Protein AF-A0A968G8V5-F1 (afdb_monomer_lite)

Structure (mmCIF, N/CA/C/O backbone):
data_AF-A0A968G8V5-F1
#
_entry.id   AF-A0A968G8V5-F1
#
loop_
_atom_site.group_PDB
_atom_site.id
_atom_site.type_symbol
_atom_site.label_atom_id
_atom_site.label_alt_id
_atom_site.label_comp_id
_atom_site.label_asym_id
_atom_site.label_entity_id
_atom_site.label_seq_id
_atom_site.pdbx_PDB_ins_code
_atom_site.Cartn_x
_atom_site.Cartn_y
_atom_site.Cartn_z
_atom_site.occupancy
_atom_site.B_iso_or_equiv
_atom_site.auth_seq_id
_atom_site.auth_comp_id
_atom_site.auth_asym_id
_atom_site.auth_atom_id
_atom_site.pdbx_PDB_model_num
ATOM 1 N N . MET A 1 1 ? -13.761 -5.920 1.677 1.00 92.19 1 MET A N 1
ATOM 2 C CA . MET A 1 1 ? -12.606 -6.250 2.532 1.00 92.19 1 MET A CA 1
ATOM 3 C C . MET A 1 1 ? -11.633 -5.074 2.536 1.00 92.19 1 MET A C 1
ATOM 5 O O . MET A 1 1 ? -11.389 -4.496 1.476 1.00 92.19 1 MET A O 1
ATOM 9 N N . THR A 1 2 ? -11.153 -4.687 3.712 1.00 95.75 2 THR A N 1
ATOM 10 C CA . THR A 1 2 ? -10.247 -3.573 4.003 1.00 95.75 2 THR A CA 1
ATOM 11 C C . THR A 1 2 ? -8.895 -4.142 4.407 1.00 95.75 2 THR A C 1
ATOM 13 O O . THR A 1 2 ? -8.817 -4.892 5.374 1.00 95.75 2 THR A O 1
ATOM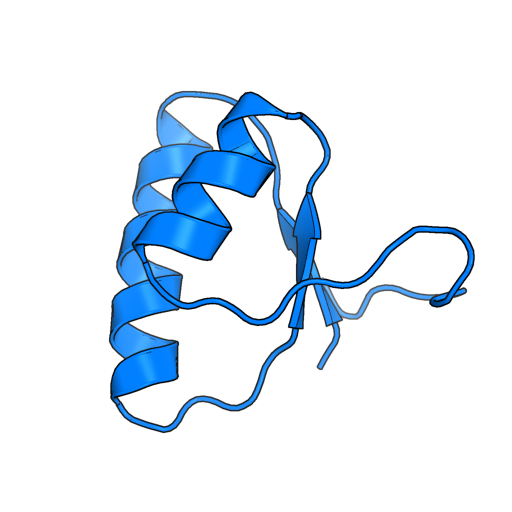 16 N N . LEU A 1 3 ? -7.849 -3.785 3.666 1.00 97.00 3 LEU A N 1
ATOM 17 C CA . LEU A 1 3 ? -6.500 -4.310 3.851 1.00 97.00 3 LEU A CA 1
ATOM 18 C C . LEU A 1 3 ? -5.542 -3.213 4.312 1.00 97.00 3 LEU A C 1
ATOM 20 O O . LEU A 1 3 ? -5.464 -2.158 3.682 1.00 97.00 3 LEU A O 1
ATOM 24 N N . GLY A 1 4 ? -4.764 -3.473 5.353 1.00 97.06 4 GLY A N 1
ATOM 25 C CA . GLY A 1 4 ? -3.607 -2.675 5.723 1.00 97.06 4 GLY A CA 1
ATOM 26 C C . GLY A 1 4 ? -2.491 -2.839 4.693 1.00 97.06 4 GLY A C 1
ATOM 27 O O . GLY A 1 4 ? -2.054 -3.945 4.381 1.00 97.06 4 GLY A O 1
ATOM 28 N N . LEU A 1 5 ? -1.993 -1.726 4.154 1.00 97.56 5 LEU A N 1
ATOM 29 C CA . LEU A 1 5 ? -0.858 -1.731 3.237 1.00 97.56 5 LEU A CA 1
ATOM 30 C C . LEU A 1 5 ? 0.401 -1.286 3.989 1.00 97.56 5 LEU A C 1
ATOM 32 O O . LEU A 1 5 ? 0.586 -0.108 4.323 1.00 97.56 5 LEU A O 1
ATOM 36 N N . GLY A 1 6 ? 1.268 -2.260 4.265 1.00 95.88 6 GLY A N 1
ATOM 37 C CA . GLY A 1 6 ? 2.563 -2.050 4.911 1.00 95.88 6 GLY A CA 1
ATOM 38 C C . GLY A 1 6 ? 3.538 -1.215 4.072 1.00 95.88 6 GLY A C 1
ATOM 39 O O . GLY A 1 6 ? 3.264 -0.837 2.933 1.00 95.88 6 GLY A O 1
ATOM 40 N N . THR A 1 7 ? 4.709 -0.937 4.639 1.00 97.06 7 THR A N 1
ATOM 41 C CA . THR A 1 7 ? 5.771 -0.146 3.997 1.00 97.06 7 THR A CA 1
ATOM 42 C C . THR A 1 7 ? 7.057 -0.966 3.879 1.00 97.06 7 THR A C 1
ATOM 44 O O . THR A 1 7 ? 7.317 -1.841 4.700 1.00 97.06 7 THR A O 1
ATOM 47 N N . GLY A 1 8 ? 7.864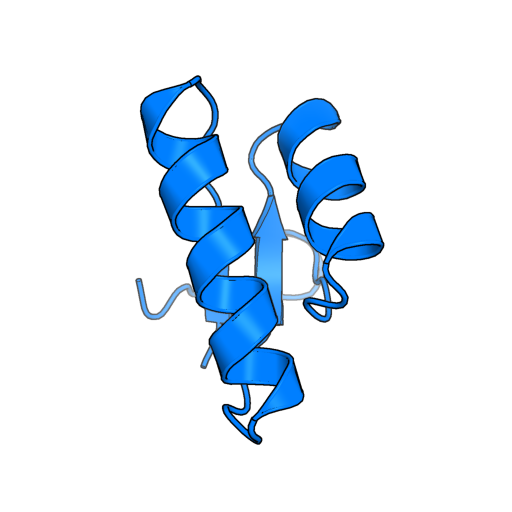 -0.685 2.852 1.00 95.94 8 GLY A N 1
ATOM 48 C CA . GLY A 1 8 ? 9.148 -1.345 2.595 1.00 95.94 8 GLY A CA 1
ATOM 49 C C . GLY A 1 8 ? 9.183 -2.090 1.260 1.00 95.94 8 GLY A C 1
ATOM 50 O O . GLY A 1 8 ? 8.165 -2.243 0.585 1.00 95.94 8 GLY A O 1
ATOM 51 N N . SER A 1 9 ? 10.370 -2.559 0.870 1.00 94.94 9 SER A N 1
ATOM 52 C CA . SER A 1 9 ? 10.601 -3.215 -0.426 1.00 94.94 9 SER A CA 1
ATOM 53 C C . SER A 1 9 ? 9.734 -4.461 -0.616 1.00 94.94 9 SER A C 1
ATOM 55 O O . SER A 1 9 ? 9.106 -4.613 -1.659 1.00 94.94 9 SER A O 1
ATOM 57 N N . THR A 1 10 ? 9.621 -5.313 0.406 1.00 97.00 10 THR A N 1
ATOM 58 C CA . THR A 1 10 ? 8.778 -6.519 0.362 1.00 97.00 10 THR A CA 1
ATOM 59 C C . THR A 1 10 ? 7.294 -6.176 0.213 1.00 97.00 10 THR A C 1
ATOM 61 O O . THR A 1 10 ? 6.603 -6.762 -0.620 1.00 97.00 10 THR A O 1
ATOM 64 N N . ALA A 1 11 ? 6.806 -5.186 0.969 1.00 97.38 11 ALA A N 1
ATOM 65 C CA . ALA A 1 11 ? 5.416 -4.739 0.885 1.00 97.38 11 ALA A CA 1
ATOM 66 C C . ALA A 1 11 ? 5.090 -4.166 -0.503 1.00 97.38 11 ALA A C 1
ATOM 68 O O . ALA A 1 11 ? 4.013 -4.427 -1.034 1.00 97.38 11 ALA A O 1
ATOM 69 N N . ALA A 1 12 ? 6.034 -3.466 -1.139 1.00 97.94 12 ALA A N 1
ATOM 70 C CA . ALA A 1 12 ? 5.845 -2.931 -2.484 1.00 97.94 12 ALA A CA 1
ATOM 71 C C . ALA A 1 12 ? 5.555 -4.028 -3.527 1.00 97.94 12 ALA A C 1
ATOM 73 O O . ALA A 1 12 ? 4.694 -3.838 -4.388 1.00 97.94 12 ALA A O 1
ATOM 74 N N . PHE A 1 13 ? 6.204 -5.197 -3.439 1.00 98.19 13 PHE A N 1
ATOM 75 C CA . PHE A 1 13 ? 5.882 -6.336 -4.312 1.00 98.19 13 PHE A CA 1
ATOM 76 C C . PHE A 1 13 ? 4.457 -6.851 -4.078 1.00 98.19 13 PHE A C 1
ATOM 78 O O . PHE A 1 13 ? 3.731 -7.113 -5.040 1.00 98.19 13 PHE A O 1
ATOM 85 N N . ALA A 1 14 ? 4.037 -6.949 -2.813 1.00 97.75 14 ALA A N 1
ATOM 86 C CA . ALA A 1 14 ? 2.686 -7.376 -2.461 1.00 97.75 14 ALA A CA 1
ATOM 87 C C . ALA A 1 14 ? 1.624 -6.394 -2.983 1.00 97.75 14 ALA A C 1
ATOM 89 O O . ALA A 1 14 ? 0.649 -6.827 -3.591 1.00 97.75 14 ALA A O 1
ATOM 90 N N . VAL A 1 15 ? 1.844 -5.083 -2.832 1.00 98.19 15 VAL A N 1
ATOM 91 C CA . VAL A 1 15 ? 0.942 -4.032 -3.337 1.00 98.19 15 VAL A CA 1
ATOM 92 C C . VAL A 1 15 ? 0.832 -4.088 -4.861 1.00 98.19 15 VAL A C 1
ATOM 94 O O . VAL A 1 15 ? -0.276 -4.062 -5.390 1.00 98.19 15 VAL A O 1
ATOM 97 N N . ARG A 1 16 ? 1.949 -4.259 -5.584 1.00 98.31 16 ARG A N 1
ATOM 98 C CA . ARG A 1 16 ? 1.919 -4.420 -7.050 1.00 98.31 16 ARG A CA 1
ATOM 99 C C . ARG A 1 16 ? 1.086 -5.629 -7.470 1.00 98.31 16 ARG A C 1
ATOM 101 O O . ARG A 1 16 ? 0.211 -5.501 -8.325 1.00 98.31 16 ARG A O 1
ATOM 108 N N . LYS A 1 17 ? 1.296 -6.783 -6.825 1.00 98.25 17 LYS A N 1
ATOM 109 C CA . LYS A 1 17 ? 0.536 -7.999 -7.143 1.00 98.25 17 LYS A CA 1
ATOM 110 C C . LYS A 1 17 ? -0.938 -7.888 -6.756 1.00 98.25 17 LYS A C 1
ATOM 112 O O . LYS A 1 17 ? -1.799 -8.428 -7.450 1.00 98.25 17 LYS A O 1
ATOM 117 N N . LEU A 1 18 ? -1.236 -7.185 -5.666 1.00 97.94 18 LEU A N 1
ATOM 118 C CA . LEU A 1 18 ? -2.601 -6.886 -5.254 1.00 97.94 18 LEU A CA 1
ATOM 119 C C . LEU A 1 18 ? -3.307 -6.017 -6.300 1.00 97.94 18 LEU A C 1
ATOM 121 O O . LEU A 1 18 ? -4.430 -6.338 -6.673 1.00 97.94 18 LEU A O 1
ATOM 125 N N . GLY A 1 19 ? -2.634 -4.995 -6.834 1.00 98.06 19 GLY A N 1
ATOM 126 C CA . GLY A 1 19 ? -3.167 -4.149 -7.903 1.00 98.06 19 GLY A CA 1
ATOM 127 C C . GLY A 1 19 ? -3.548 -4.934 -9.159 1.00 98.06 19 GLY A C 1
ATOM 128 O O . GLY A 1 19 ? -4.633 -4.739 -9.699 1.00 98.06 19 GLY A O 1
ATOM 129 N N . GLU A 1 20 ? -2.722 -5.898 -9.581 1.00 98.38 20 GLU A N 1
ATOM 130 C CA . GLU A 1 20 ? -3.074 -6.805 -10.687 1.00 98.38 20 GLU A CA 1
ATOM 131 C C . GLU A 1 20 ? -4.368 -7.582 -10.410 1.00 98.38 20 GLU A C 1
ATOM 133 O O . GLU A 1 20 ? -5.230 -7.688 -11.281 1.00 98.38 20 GLU A O 1
ATOM 138 N N . ARG A 1 21 ? -4.532 -8.105 -9.188 1.00 98.00 21 ARG A N 1
ATOM 139 C CA . ARG A 1 21 ? -5.745 -8.839 -8.800 1.00 98.00 21 ARG A CA 1
ATOM 140 C C . ARG A 1 21 ? -6.967 -7.932 -8.744 1.00 98.00 21 ARG A C 1
ATOM 142 O O . ARG A 1 21 ? -8.037 -8.356 -9.167 1.00 98.00 21 ARG A O 1
ATOM 149 N N . VAL A 1 22 ? -6.813 -6.703 -8.252 1.00 97.88 22 VAL A N 1
ATOM 150 C CA . VAL A 1 22 ? -7.892 -5.704 -8.229 1.00 97.88 22 VAL A CA 1
ATOM 151 C C . VAL A 1 22 ? -8.362 -5.396 -9.646 1.00 97.88 22 VAL A C 1
ATOM 153 O O . VAL A 1 22 ? -9.556 -5.466 -9.923 1.00 97.88 22 VAL A O 1
ATOM 156 N N . ARG A 1 23 ? -7.430 -5.179 -10.581 1.00 96.44 23 ARG A N 1
ATOM 157 C CA . ARG A 1 23 ? -7.754 -4.997 -12.007 1.00 96.44 23 ARG A CA 1
ATOM 158 C C . ARG A 1 23 ? -8.424 -6.226 -12.628 1.00 96.44 23 ARG A C 1
ATOM 160 O O . ARG A 1 23 ? -9.251 -6.073 -13.517 1.00 96.44 23 ARG A O 1
ATOM 167 N N . ALA A 1 24 ? -8.102 -7.425 -12.145 1.00 98.00 24 ALA A N 1
ATOM 168 C CA . ALA A 1 24 ? -8.753 -8.672 -12.544 1.00 98.00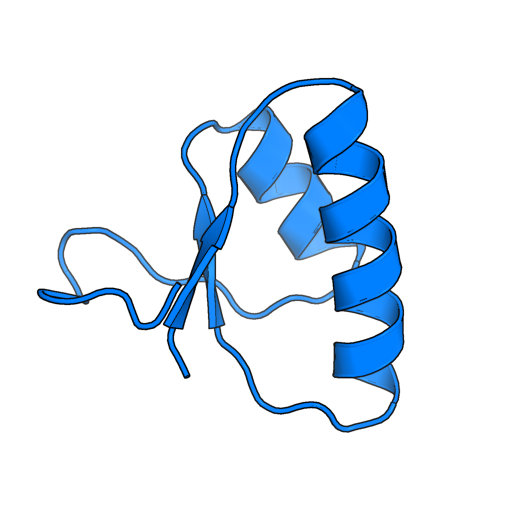 24 ALA A CA 1
ATOM 169 C C . ALA A 1 24 ? -10.123 -8.915 -11.866 1.00 98.00 24 ALA A C 1
ATOM 171 O O . ALA A 1 24 ? -10.714 -9.973 -12.066 1.00 98.00 24 ALA A O 1
ATOM 172 N N . GLY A 1 25 ? -10.635 -7.963 -11.075 1.00 97.38 25 GLY A N 1
ATOM 173 C CA . GLY A 1 25 ? -11.968 -8.016 -10.464 1.00 97.38 25 GLY A CA 1
ATOM 174 C C . GLY A 1 25 ? -11.989 -8.290 -8.957 1.00 97.38 25 GLY A C 1
ATOM 175 O O . GLY A 1 25 ? -13.068 -8.379 -8.369 1.00 97.38 25 GLY A O 1
ATOM 176 N N . LEU A 1 26 ? -10.831 -8.408 -8.293 1.00 97.81 26 LEU A N 1
ATOM 177 C CA . LEU A 1 26 ? -10.794 -8.512 -6.833 1.00 97.81 26 LEU A CA 1
ATOM 178 C C . LEU A 1 26 ? -11.305 -7.209 -6.197 1.00 97.81 26 LEU A C 1
ATOM 180 O O . LEU A 1 26 ? -10.739 -6.138 -6.398 1.00 97.81 26 LEU A O 1
ATOM 184 N N . THR A 1 27 ? -12.337 -7.310 -5.361 1.00 97.31 27 THR A N 1
ATOM 185 C CA . THR A 1 27 ? -12.943 -6.147 -4.698 1.00 97.31 27 THR A CA 1
ATOM 186 C C . THR A 1 27 ? -12.381 -5.962 -3.285 1.00 97.31 27 THR A C 1
ATOM 188 O O . THR A 1 27 ? -12.807 -6.623 -2.335 1.00 97.31 27 THR A O 1
ATOM 191 N N . VAL A 1 28 ? -11.423 -5.045 -3.136 1.00 96.69 28 VAL A N 1
ATOM 192 C CA . VAL A 1 28 ? -10.814 -4.656 -1.850 1.00 96.69 28 VAL A CA 1
ATOM 193 C C . VAL A 1 28 ? -10.551 -3.151 -1.800 1.00 96.69 28 VAL A C 1
ATOM 195 O O . VAL A 1 28 ? -10.503 -2.494 -2.838 1.00 96.69 28 VAL A O 1
ATOM 198 N N . ARG A 1 29 ? -10.335 -2.621 -0.594 1.00 96.56 29 ARG A N 1
ATOM 199 C CA . ARG A 1 29 ? -9.819 -1.265 -0.360 1.00 96.56 29 ARG A CA 1
ATO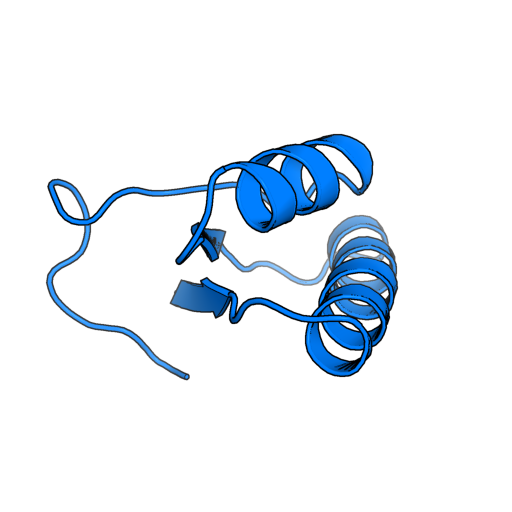M 200 C C . ARG A 1 29 ? -8.583 -1.309 0.538 1.00 96.56 29 ARG A C 1
ATOM 202 O O . ARG A 1 29 ? -8.506 -2.165 1.416 1.00 96.56 29 ARG A O 1
ATOM 209 N N . GLY A 1 30 ? -7.627 -0.416 0.311 1.00 97.25 30 GLY A N 1
ATOM 210 C CA . GLY A 1 30 ? -6.347 -0.364 1.012 1.00 97.25 30 GLY A CA 1
ATOM 211 C C . GLY A 1 30 ? -6.234 0.807 1.988 1.00 97.25 30 GLY A C 1
ATOM 212 O O . GLY A 1 30 ? -6.615 1.929 1.661 1.00 97.25 30 GLY A O 1
ATOM 213 N N . LEU A 1 31 ? -5.659 0.564 3.164 1.00 97.75 31 LEU A N 1
ATOM 214 C CA . LEU A 1 31 ? -5.263 1.584 4.131 1.00 97.75 31 LEU A CA 1
ATOM 215 C C . LEU A 1 31 ? -3.726 1.657 4.192 1.00 97.75 31 LEU A C 1
ATOM 217 O O . LEU A 1 31 ? -3.096 0.780 4.787 1.00 97.75 31 LEU A O 1
ATOM 221 N N . PRO A 1 32 ? -3.090 2.659 3.563 1.00 97.06 32 PRO A N 1
ATOM 222 C CA . PRO A 1 32 ? -1.636 2.752 3.516 1.00 97.06 32 PRO A CA 1
ATOM 223 C C . PRO A 1 32 ? -1.037 3.279 4.823 1.00 97.06 32 PRO A C 1
ATOM 225 O O . PRO A 1 32 ? -1.523 4.246 5.402 1.00 97.06 32 PRO A O 1
ATOM 228 N N . THR A 1 33 ? 0.078 2.675 5.243 1.00 96.38 33 THR A N 1
ATOM 229 C CA . THR A 1 33 ? 0.870 3.098 6.418 1.00 96.38 33 THR A CA 1
ATOM 230 C C . THR A 1 33 ? 1.898 4.194 6.112 1.00 96.38 33 THR A C 1
ATOM 232 O O . THR A 1 33 ? 2.451 4.791 7.032 1.00 96.38 33 THR A O 1
ATOM 235 N N . SER A 1 34 ? 2.167 4.477 4.834 1.00 96.75 34 SER A N 1
ATOM 236 C CA . SER A 1 34 ? 3.054 5.560 4.400 1.00 96.75 34 SER A CA 1
ATOM 237 C C . SER A 1 34 ? 2.584 6.192 3.095 1.00 96.75 34 SER A C 1
ATOM 239 O O . SER A 1 34 ? 1.873 5.573 2.301 1.00 96.75 34 SER A O 1
ATOM 241 N N . GLU A 1 35 ? 3.042 7.416 2.843 1.00 96.94 35 GLU A N 1
ATOM 242 C CA . GLU A 1 35 ? 2.792 8.134 1.590 1.00 96.94 35 GLU A CA 1
ATOM 243 C C . GLU A 1 35 ? 3.400 7.411 0.376 1.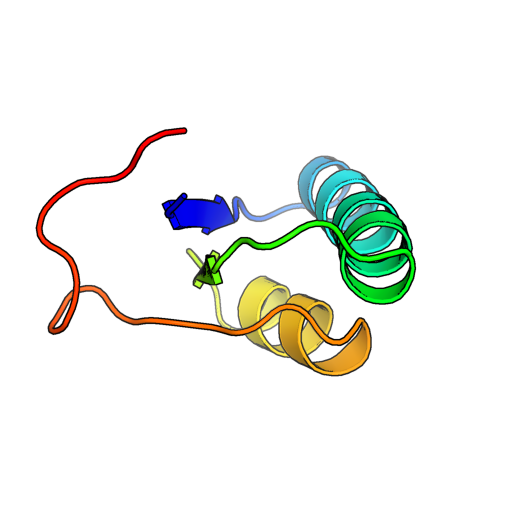00 96.94 35 GLU A C 1
ATOM 245 O O . GLU A 1 35 ? 2.806 7.374 -0.697 1.00 96.94 35 GLU A O 1
ATOM 250 N N . ALA A 1 36 ? 4.555 6.761 0.550 1.00 97.50 36 ALA A N 1
ATOM 251 C CA . ALA A 1 36 ? 5.163 5.953 -0.505 1.00 97.50 36 ALA A CA 1
ATOM 252 C C . ALA A 1 36 ? 4.263 4.769 -0.899 1.00 97.50 36 ALA A C 1
ATOM 254 O O . ALA A 1 36 ? 4.034 4.532 -2.085 1.00 97.50 36 ALA A O 1
ATOM 255 N N . THR A 1 37 ? 3.708 4.055 0.087 1.00 97.88 37 THR A N 1
ATOM 256 C CA . THR A 1 37 ? 2.756 2.966 -0.166 1.00 97.88 37 THR A CA 1
ATOM 257 C C . THR A 1 37 ? 1.444 3.485 -0.755 1.00 97.88 37 THR A C 1
ATOM 259 O O . THR A 1 37 ? 0.903 2.839 -1.649 1.00 97.88 37 THR A O 1
ATOM 262 N N . ARG A 1 38 ? 0.948 4.647 -0.300 1.00 98.00 38 ARG A N 1
ATOM 263 C CA . ARG A 1 38 ? -0.244 5.304 -0.865 1.00 98.00 38 ARG A CA 1
ATOM 264 C C . ARG A 1 38 ? -0.084 5.530 -2.366 1.00 98.00 38 ARG A C 1
ATOM 266 O O . ARG A 1 38 ? -0.891 5.020 -3.134 1.00 98.00 38 ARG A O 1
ATOM 273 N N . ARG A 1 39 ? 0.987 6.217 -2.771 1.00 98.31 39 ARG A N 1
ATOM 274 C CA . ARG A 1 39 ? 1.267 6.518 -4.183 1.00 98.31 39 ARG A CA 1
ATOM 275 C C . ARG A 1 39 ? 1.357 5.253 -5.021 1.00 98.31 39 ARG A C 1
ATOM 277 O O . ARG A 1 39 ? 0.720 5.157 -6.061 1.00 98.31 39 ARG A O 1
ATOM 284 N N . LEU A 1 40 ? 2.080 4.246 -4.529 1.00 98.25 40 LEU A N 1
ATOM 285 C CA . LEU A 1 40 ? 2.183 2.967 -5.227 1.00 98.25 40 LEU A CA 1
ATOM 286 C C . LEU A 1 40 ? 0.814 2.292 -5.395 1.00 98.25 40 LEU A C 1
ATOM 288 O O . LEU A 1 40 ? 0.531 1.740 -6.453 1.00 98.25 40 LEU A O 1
ATOM 292 N N . ALA A 1 41 ? -0.024 2.309 -4.359 1.00 98.12 41 ALA A N 1
ATOM 293 C CA . ALA A 1 41 ? -1.353 1.715 -4.404 1.00 98.12 41 ALA A CA 1
ATOM 294 C C . ALA A 1 41 ? -2.277 2.442 -5.400 1.00 98.12 41 ALA A C 1
ATOM 296 O O . ALA A 1 41 ? -2.981 1.778 -6.162 1.00 98.12 41 ALA A O 1
ATOM 297 N N . GLU A 1 42 ? -2.213 3.776 -5.458 1.00 98.00 42 GLU A N 1
ATOM 298 C CA . GLU A 1 42 ? -2.914 4.597 -6.456 1.00 98.00 42 GLU A CA 1
ATOM 299 C C . GLU A 1 42 ? -2.435 4.283 -7.881 1.00 98.00 42 GLU A C 1
ATOM 301 O O . GLU A 1 42 ? -3.255 4.017 -8.760 1.00 98.00 42 GLU A O 1
ATOM 306 N N . GLU A 1 43 ? -1.117 4.212 -8.103 1.00 98.12 43 GLU A N 1
ATOM 307 C CA . GLU A 1 43 ? -0.515 3.877 -9.404 1.00 98.12 43 GLU A CA 1
ATOM 308 C C . GLU A 1 43 ? -1.007 2.527 -9.947 1.00 98.12 43 GLU A C 1
ATOM 310 O O . GLU A 1 43 ? -1.276 2.369 -11.144 1.00 98.12 43 GLU A O 1
ATOM 315 N N . VAL A 1 44 ? -1.141 1.527 -9.072 1.00 97.94 44 VAL A N 1
ATOM 316 C CA . VAL A 1 44 ? -1.595 0.188 -9.475 1.00 97.94 44 VAL A CA 1
ATOM 317 C C . VAL A 1 44 ? -3.120 0.045 -9.477 1.00 97.94 44 VAL A C 1
ATOM 319 O O . VAL A 1 44 ? -3.625 -0.959 -9.982 1.00 97.94 44 VAL A O 1
ATOM 322 N N . GLY A 1 45 ? -3.858 1.069 -9.044 1.00 97.38 45 GLY A N 1
ATOM 323 C CA . GLY A 1 45 ? -5.319 1.131 -9.106 1.00 97.38 45 GLY A CA 1
ATOM 324 C C . GLY A 1 45 ? -6.033 0.432 -7.948 1.00 97.38 45 GLY A C 1
ATOM 325 O O . GLY A 1 45 ? -7.124 -0.096 -8.144 1.00 97.38 45 GLY A O 1
ATOM 326 N N . ILE A 1 46 ? -5.428 0.390 -6.758 1.00 98.31 46 ILE A N 1
ATOM 327 C CA . ILE A 1 46 ? -6.091 -0.092 -5.540 1.00 98.31 46 ILE A CA 1
ATOM 328 C C . ILE A 1 46 ? -6.919 1.059 -4.946 1.00 98.31 46 ILE A C 1
ATOM 330 O O . ILE A 1 46 ? -6.342 2.094 -4.610 1.00 98.31 46 ILE A O 1
ATOM 334 N N . PRO A 1 47 ? -8.244 0.899 -4.758 1.00 97.69 47 PRO A N 1
ATOM 335 C CA . PRO A 1 47 ? -9.060 1.877 -4.042 1.00 97.69 47 PRO A CA 1
ATOM 336 C C . PRO A 1 47 ? -8.540 2.086 -2.621 1.00 97.69 47 PRO A C 1
ATOM 338 O O . PRO A 1 47 ? -8.263 1.112 -1.921 1.00 97.69 47 PRO A O 1
ATOM 341 N N . LEU A 1 48 ? -8.429 3.335 -2.175 1.00 97.44 48 LEU A N 1
ATOM 342 C CA . LEU A 1 48 ? -7.894 3.666 -0.855 1.00 97.44 48 LEU A CA 1
ATOM 343 C C . LEU A 1 48 ? -8.968 4.142 0.119 1.00 97.44 48 LEU A C 1
ATOM 345 O O . LEU A 1 48 ? -10.023 4.627 -0.279 1.00 97.44 48 LEU A O 1
ATOM 349 N N . THR A 1 49 ? -8.671 4.002 1.407 1.00 95.75 49 THR A N 1
ATOM 350 C CA . THR A 1 49 ? -9.442 4.565 2.521 1.00 95.75 49 THR A CA 1
ATOM 351 C C . THR A 1 49 ? -8.495 5.177 3.560 1.00 95.75 49 THR A C 1
ATOM 353 O O . THR A 1 49 ? -7.273 5.190 3.372 1.00 95.75 49 THR A O 1
ATOM 356 N N . SER A 1 50 ? -9.037 5.717 4.650 1.00 93.25 50 SER A N 1
ATOM 357 C CA . SER A 1 50 ? -8.278 6.397 5.701 1.00 93.25 50 SER A CA 1
ATOM 358 C C . SER A 1 50 ? -8.713 5.959 7.100 1.00 93.25 50 SER A C 1
ATOM 360 O O . SER A 1 50 ? -9.832 5.496 7.291 1.00 93.25 50 SER A O 1
ATOM 362 N N . PHE A 1 51 ? -7.859 6.169 8.107 1.00 87.44 51 PHE A N 1
ATOM 363 C CA . PHE A 1 51 ? -8.186 5.873 9.511 1.00 87.44 51 PHE A CA 1
ATOM 364 C C . PHE A 1 51 ? -9.444 6.598 10.024 1.00 87.44 51 PHE A C 1
ATOM 366 O O . PHE A 1 51 ? -10.032 6.160 11.004 1.00 87.44 51 PHE A O 1
ATOM 373 N N . GLY A 1 52 ? -9.863 7.698 9.386 1.00 90.25 52 GLY A N 1
ATOM 374 C CA . GLY A 1 52 ? -11.104 8.395 9.740 1.00 90.25 52 GLY A CA 1
ATOM 375 C C . GLY A 1 52 ? -12.374 7.716 9.215 1.00 90.25 52 GLY A C 1
ATOM 376 O O . GLY A 1 52 ? -13.462 8.006 9.698 1.00 90.25 52 GLY A O 1
ATOM 377 N N . GLU A 1 53 ? -12.247 6.820 8.236 1.00 89.44 53 GLU A N 1
ATOM 378 C CA . GLU A 1 53 ? -13.367 6.161 7.548 1.00 89.44 53 GLU A CA 1
ATOM 379 C C . GLU A 1 53 ? -13.518 4.681 7.920 1.00 89.44 53 GLU A C 1
ATOM 381 O O . GLU A 1 53 ? -14.559 4.076 7.654 1.00 89.44 53 GLU A O 1
ATOM 386 N N . VAL A 1 54 ? -12.480 4.079 8.506 1.00 90.88 54 VAL A N 1
ATOM 387 C CA . VAL A 1 54 ? -12.451 2.662 8.881 1.00 90.88 54 VAL A CA 1
ATOM 388 C C . VAL A 1 54 ? -12.005 2.473 10.320 1.00 90.88 54 VAL A C 1
ATOM 390 O O . VAL A 1 54 ? -10.974 2.988 10.740 1.00 90.88 54 VAL A O 1
ATOM 393 N N . THR A 1 55 ? -12.779 1.676 11.054 1.00 89.50 55 THR A N 1
ATOM 394 C CA . THR A 1 55 ? -12.533 1.317 12.457 1.00 89.50 55 THR A CA 1
ATOM 395 C C . THR A 1 55 ? -11.907 -0.068 12.623 1.00 89.50 55 THR A C 1
ATOM 397 O O . THR A 1 55 ? -11.435 -0.388 13.709 1.00 89.50 55 THR A O 1
ATOM 400 N N . GLU A 1 56 ? -11.899 -0.888 11.569 1.00 92.19 56 GLU A N 1
ATOM 401 C CA . GLU A 1 56 ? -11.409 -2.268 11.586 1.00 92.19 56 GLU A CA 1
ATOM 402 C C . GLU A 1 56 ? -10.761 -2.635 10.240 1.00 92.19 56 GLU A C 1
ATOM 404 O O . GLU A 1 56 ? -11.177 -2.155 9.178 1.00 92.19 56 GLU A O 1
ATOM 409 N N . LEU A 1 57 ? -9.725 -3.475 10.303 1.00 93.44 57 LEU A N 1
ATOM 410 C CA . LEU A 1 57 ? -9.034 -4.055 9.153 1.00 93.44 57 LEU A CA 1
ATOM 411 C C . LEU A 1 57 ? -9.259 -5.562 9.143 1.00 93.44 57 LEU A C 1
ATOM 413 O O . LEU A 1 57 ? -9.158 -6.205 10.183 1.00 93.44 57 LEU A O 1
ATOM 417 N N . ASP A 1 58 ? -9.511 -6.113 7.959 1.00 93.88 58 ASP A N 1
ATOM 418 C CA . ASP A 1 58 ? -9.676 -7.557 7.789 1.00 93.88 58 ASP A CA 1
ATOM 419 C C . ASP A 1 58 ? -8.315 -8.278 7.766 1.00 93.88 58 ASP A C 1
ATOM 421 O O . ASP A 1 58 ? -8.223 -9.447 8.144 1.00 93.88 58 ASP A O 1
ATOM 425 N N . LEU A 1 59 ? -7.266 -7.589 7.290 1.00 90.06 59 LEU A N 1
ATOM 426 C CA . LEU A 1 59 ? -5.881 -8.068 7.218 1.00 90.06 59 LEU A CA 1
ATOM 427 C C . LEU A 1 59 ? -4.893 -6.905 7.101 1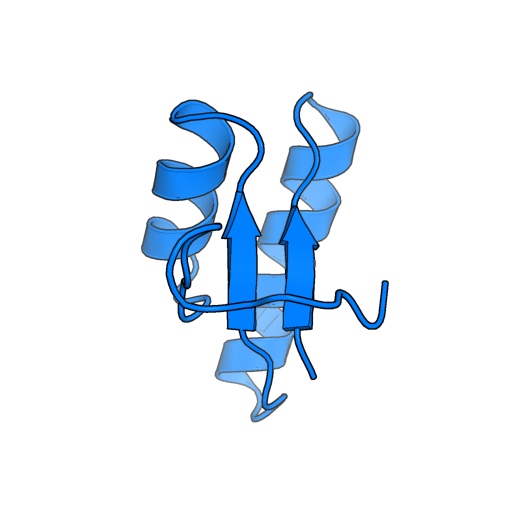.00 90.06 59 LEU A C 1
ATOM 429 O O . LEU A 1 59 ? -5.241 -5.923 6.410 1.00 90.06 59 LEU A O 1
#

Sequence (59 aa):
MTLGLGTGSTAAFAVRKLGERVRAGLTVRGLPTSEATRRLAEEVGIPLTSFGEVTELDL

Foldseek 3Di:
DEAEQEDDDVSLVVLLVVLVVVVVPDDYEYEYPDPVSVVSNVVSPHHYDYPVVDDDHPD

Radius of gyration: 10.35 Å; chains: 1; bounding box: 24×17×25 Å

Secondary structure (DSSP, 8-state):
-EEEE--SHHHHHHHHHHHHHHHTT---EEEESSHHHHHHHHHHT--B--TTT-S----

pLDDT: mean 96.24, std 2.68, range [87.44, 98.38]